Protein AF-A0A0Q9S4T1-F1 (afdb_monomer_lite)

Sequence (144 aa):
MSPDDGRRGRPRVEELVQRARIELRDWTDANEHDPGVALLELLAYVGDLLSSYSEQIGSEAYLGSERRRYGVHRATVVDNADPLGRSRLFVRVPDVSGDESVWAAACLPATGTNVVPAIGADVWVAFEAGDATRPVWLGEGVSA

pLDDT: mean 77.85, std 13.62, range [38.91, 96.56]

Radius of gyration: 32.31 Å; chains: 1; bounding box: 62×63×83 Å

Foldseek 3Di:
DDDDPPPDDDDDPVRVVVVCVVVCVVQDDPDPPRVVVVVVVVVVVVVVVVVVVVVVVVVVVVVLQPPQAADKFKWFFQDQPDPVPQRWTFIGGCVNRNRDTAIAGEPDDPDDPPDRDDHGFIWIWGADRSGPNHIHTDGTDPPD

Secondary structure (DSSP, 8-state):
------------HHHHHHHHHHHGGGG--SSTT-HHHHHHHHHHHHHHHHHHHHHHHHHHHHHHHH----SEEEEEEEE---TT-S--EEEE-HHHHTT-EEEEEE---SSS---PPPTT-EEEEEEGGG-TTSEEEEEE----

Structure (mmCIF, N/CA/C/O backbone):
data_AF-A0A0Q9S4T1-F1
#
_entry.id   AF-A0A0Q9S4T1-F1
#
loop_
_atom_site.group_PDB
_atom_site.id
_atom_site.type_symbol
_atom_site.label_atom_id
_atom_site.label_alt_id
_atom_site.label_comp_id
_atom_site.label_asym_id
_atom_site.label_entity_id
_atom_site.label_seq_id
_atom_site.pdbx_PDB_ins_code
_atom_site.Cartn_x
_atom_site.Cartn_y
_atom_site.Cartn_z
_atom_site.occupancy
_atom_site.B_iso_or_equiv
_atom_site.auth_seq_id
_atom_site.auth_comp_id
_atom_site.auth_asym_id
_atom_site.auth_atom_id
_atom_site.pdbx_PDB_model_num
ATOM 1 N N . MET A 1 1 ? 10.703 -52.716 -56.033 1.00 45.75 1 MET A N 1
ATOM 2 C CA . MET A 1 1 ? 9.895 -51.707 -55.321 1.00 45.75 1 MET A CA 1
ATOM 3 C C . MET A 1 1 ? 10.573 -51.475 -53.978 1.00 45.75 1 MET A C 1
ATOM 5 O O . MET A 1 1 ? 10.373 -52.271 -53.074 1.00 45.75 1 MET A O 1
ATOM 9 N N . SER A 1 2 ? 11.474 -50.491 -53.905 1.00 48.81 2 SER A N 1
ATOM 10 C CA . SER A 1 2 ? 12.120 -50.063 -52.651 1.00 48.81 2 SER A CA 1
ATOM 11 C C . SER A 1 2 ? 11.497 -48.735 -52.221 1.00 48.81 2 SER A C 1
ATOM 13 O O . SER A 1 2 ? 11.234 -47.916 -53.104 1.00 48.81 2 SER A O 1
ATOM 15 N N . PRO A 1 3 ? 11.224 -48.519 -50.924 1.00 50.50 3 PRO A N 1
ATOM 16 C CA . PRO A 1 3 ? 10.548 -47.317 -50.468 1.00 50.50 3 PRO A CA 1
ATOM 17 C C . PRO A 1 3 ? 11.517 -46.128 -50.430 1.00 50.50 3 PRO A C 1
ATOM 19 O O . PRO A 1 3 ? 12.624 -46.227 -49.908 1.00 50.50 3 PRO A O 1
ATOM 22 N N . ASP A 1 4 ? 11.066 -45.024 -51.020 1.00 52.22 4 ASP A N 1
ATOM 23 C CA . ASP A 1 4 ? 11.659 -43.687 -50.986 1.00 52.22 4 ASP A CA 1
ATOM 24 C C . ASP A 1 4 ? 11.617 -43.147 -49.542 1.00 52.22 4 ASP A C 1
ATOM 26 O O . ASP A 1 4 ? 10.543 -42.888 -48.995 1.00 52.22 4 ASP A O 1
ATOM 30 N N . ASP A 1 5 ? 12.780 -43.031 -48.892 1.00 54.38 5 ASP A N 1
ATOM 31 C CA . ASP A 1 5 ? 12.923 -42.402 -47.573 1.00 54.38 5 ASP A CA 1
ATOM 32 C C . ASP A 1 5 ? 12.945 -40.876 -47.746 1.00 54.38 5 ASP A C 1
ATOM 34 O O . ASP A 1 5 ? 13.976 -40.249 -48.001 1.00 54.38 5 ASP A O 1
ATOM 38 N N . GLY A 1 6 ? 11.764 -40.271 -47.625 1.00 50.22 6 GLY A N 1
ATOM 39 C CA . GLY A 1 6 ? 11.503 -38.838 -47.770 1.00 50.22 6 GLY A CA 1
ATOM 40 C C . GLY A 1 6 ? 12.120 -37.920 -46.703 1.00 50.22 6 GLY A C 1
ATOM 41 O O . GLY A 1 6 ? 11.688 -36.775 -46.575 1.00 50.22 6 GLY A O 1
ATOM 42 N N . ARG A 1 7 ? 13.137 -38.343 -45.941 1.00 53.22 7 ARG A N 1
ATOM 43 C CA . ARG A 1 7 ? 13.883 -37.469 -45.011 1.00 53.22 7 ARG A CA 1
ATOM 44 C C . ARG A 1 7 ? 14.990 -36.689 -45.728 1.00 53.22 7 ARG A C 1
ATOM 46 O O . ARG A 1 7 ? 16.165 -36.747 -45.372 1.00 53.22 7 ARG A O 1
ATOM 53 N N . ARG A 1 8 ? 14.616 -35.927 -46.755 1.00 56.50 8 ARG A N 1
ATOM 54 C CA . ARG A 1 8 ? 15.531 -35.041 -47.482 1.00 56.50 8 ARG A CA 1
ATOM 55 C C . ARG A 1 8 ? 15.810 -33.767 -46.665 1.00 56.50 8 ARG A C 1
ATOM 57 O O . ARG A 1 8 ? 14.982 -32.868 -46.595 1.00 56.50 8 ARG A O 1
ATOM 64 N N . GLY A 1 9 ? 17.011 -33.696 -46.088 1.00 62.59 9 GLY A N 1
ATOM 65 C CA . GLY A 1 9 ? 17.876 -32.521 -46.255 1.00 62.59 9 GLY A CA 1
ATOM 66 C C . GLY A 1 9 ? 17.774 -31.361 -45.261 1.00 62.59 9 GLY A C 1
ATOM 67 O O . GLY A 1 9 ? 17.785 -30.216 -45.702 1.00 62.59 9 GLY A O 1
ATOM 68 N N . ARG A 1 10 ? 17.758 -31.597 -43.940 1.00 61.69 10 ARG A N 1
ATOM 69 C CA . ARG A 1 10 ? 18.267 -30.561 -43.018 1.00 61.69 10 ARG A CA 1
ATOM 70 C C . ARG A 1 10 ? 19.781 -30.749 -42.879 1.00 61.69 10 ARG A C 1
ATOM 72 O O . ARG A 1 10 ? 20.181 -31.809 -42.394 1.00 61.69 10 ARG A O 1
ATOM 79 N N . PRO A 1 11 ? 20.612 -29.793 -43.330 1.00 73.56 11 PRO A N 1
ATOM 80 C CA . PRO A 1 11 ? 22.060 -29.911 -43.199 1.00 73.56 11 PRO A CA 1
ATOM 81 C C . PRO A 1 11 ? 22.434 -30.006 -41.717 1.00 73.56 11 PRO A C 1
ATOM 83 O O . PRO A 1 11 ? 21.807 -29.368 -40.864 1.00 73.56 11 PRO A O 1
ATOM 86 N N . ARG A 1 12 ? 23.427 -30.842 -41.397 1.00 80.44 12 ARG A N 1
ATOM 87 C CA . ARG A 1 12 ? 23.932 -30.946 -40.018 1.00 80.44 12 ARG A CA 1
ATOM 88 C C . ARG A 1 12 ? 24.596 -29.630 -39.619 1.00 80.44 12 ARG A C 1
ATOM 90 O O . ARG A 1 12 ? 25.111 -28.915 -40.476 1.00 80.44 12 ARG A O 1
ATOM 97 N N . VAL A 1 13 ? 24.610 -29.324 -38.322 1.00 77.31 13 VAL A N 1
ATOM 98 C CA . VAL A 1 13 ? 25.229 -28.093 -37.800 1.00 77.31 13 VAL A CA 1
ATOM 99 C C . VAL A 1 13 ? 26.685 -27.993 -38.251 1.00 77.31 13 VAL A C 1
ATOM 101 O O . VAL A 1 13 ? 27.103 -26.937 -38.709 1.00 77.31 13 VAL A O 1
ATOM 104 N N . GLU A 1 14 ? 27.429 -29.099 -38.244 1.00 81.56 14 GLU A N 1
ATOM 105 C CA . GLU A 1 14 ? 28.804 -29.145 -38.748 1.00 81.56 14 GLU A CA 1
ATOM 106 C C . GLU A 1 14 ? 28.901 -28.745 -40.223 1.00 81.56 14 GLU A C 1
ATOM 108 O O . GLU A 1 14 ? 29.827 -28.043 -40.608 1.00 81.56 14 GLU A O 1
ATOM 113 N N . GLU A 1 15 ? 27.942 -29.151 -41.048 1.00 81.44 15 GLU A N 1
ATOM 114 C CA . GLU A 1 15 ? 27.925 -28.863 -42.482 1.00 81.44 15 GLU A CA 1
ATOM 115 C C . GLU A 1 15 ? 27.582 -27.394 -42.756 1.00 81.44 15 GLU A C 1
ATOM 117 O O . GLU A 1 15 ? 28.205 -26.754 -43.603 1.00 81.44 15 GLU A O 1
ATOM 122 N N . LEU A 1 16 ? 26.652 -26.832 -41.977 1.00 75.62 16 LEU A N 1
ATOM 123 C CA . LEU A 1 16 ? 26.345 -25.401 -41.985 1.00 75.62 16 LEU A CA 1
ATOM 124 C C . LEU A 1 16 ? 27.539 -24.566 -41.512 1.00 75.62 16 LEU A C 1
ATOM 126 O O . LEU A 1 16 ? 27.861 -23.564 -42.140 1.00 75.62 16 LEU A O 1
ATOM 130 N N . VAL A 1 17 ? 28.232 -24.996 -40.455 1.00 78.12 17 VAL A N 1
ATOM 131 C CA . VAL A 1 17 ? 29.431 -24.322 -39.933 1.00 78.12 17 VAL A CA 1
ATOM 132 C C . VAL A 1 17 ? 30.581 -24.384 -40.939 1.00 78.12 17 VAL A C 1
ATOM 134 O O . VAL A 1 17 ? 31.279 -23.390 -41.127 1.00 78.12 17 VAL A O 1
ATOM 137 N N . GLN A 1 18 ? 30.785 -25.520 -41.611 1.00 77.75 18 GLN A N 1
ATOM 138 C CA . GLN A 1 18 ? 31.804 -25.636 -42.658 1.00 77.75 18 GLN A CA 1
ATOM 139 C C . GLN A 1 18 ? 31.475 -24.760 -43.867 1.00 77.75 18 GLN A C 1
ATOM 141 O O . GLN A 1 18 ? 32.357 -24.063 -44.363 1.00 77.75 18 GLN A O 1
ATOM 146 N N . ARG A 1 19 ? 30.209 -24.731 -44.298 1.00 74.94 19 ARG A N 1
ATOM 147 C CA . ARG A 1 19 ? 29.769 -23.859 -45.392 1.00 74.94 19 ARG A CA 1
ATOM 148 C C . ARG A 1 19 ? 29.944 -22.384 -45.036 1.00 74.94 19 ARG A C 1
ATOM 150 O O . ARG A 1 19 ? 30.550 -21.648 -45.803 1.00 74.94 19 ARG A O 1
ATOM 157 N N . ALA A 1 20 ? 29.525 -21.990 -43.837 1.00 71.50 20 ALA A N 1
ATOM 158 C CA . ALA A 1 20 ? 29.702 -20.642 -43.315 1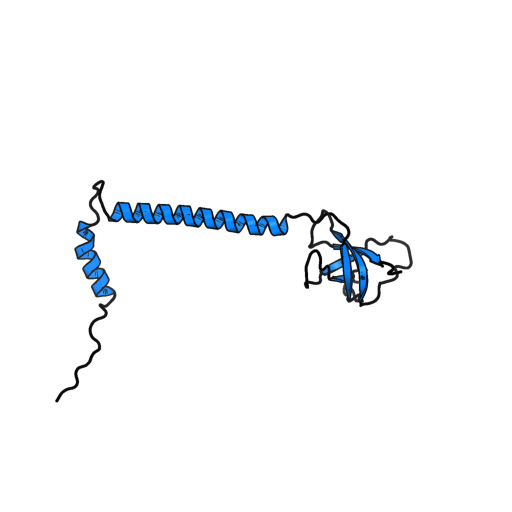.00 71.50 20 ALA A CA 1
ATOM 159 C C . ALA A 1 20 ? 31.183 -20.234 -43.253 1.00 71.50 20 ALA A C 1
ATOM 161 O O . ALA A 1 20 ? 31.524 -19.130 -43.646 1.00 71.50 20 ALA A O 1
ATOM 162 N N . ARG A 1 21 ? 32.096 -21.121 -42.834 1.00 68.62 21 ARG A N 1
ATOM 163 C CA . ARG A 1 21 ? 33.544 -20.828 -42.814 1.00 68.62 21 ARG A CA 1
ATOM 164 C C . ARG A 1 21 ? 34.146 -20.580 -44.195 1.00 68.62 21 ARG A C 1
ATOM 166 O O . ARG A 1 21 ? 35.142 -19.869 -44.291 1.00 68.62 21 ARG A O 1
ATOM 173 N N . ILE A 1 22 ? 33.585 -21.201 -45.228 1.00 70.12 22 ILE A N 1
ATOM 174 C CA . ILE A 1 22 ? 34.054 -21.049 -46.606 1.00 70.12 22 ILE A CA 1
ATOM 175 C C . ILE A 1 22 ? 33.428 -19.800 -47.238 1.00 70.12 22 ILE A C 1
ATOM 177 O O . ILE A 1 22 ? 34.151 -19.006 -47.825 1.00 70.12 22 ILE A O 1
ATOM 181 N N . GLU A 1 23 ? 32.118 -19.605 -47.078 1.00 68.94 23 GLU A N 1
ATOM 182 C CA . GLU A 1 23 ? 31.358 -18.529 -47.733 1.00 68.94 23 GLU A CA 1
ATOM 183 C C . GLU A 1 23 ? 31.452 -17.179 -47.001 1.00 68.94 23 GLU A C 1
ATOM 185 O O . GLU A 1 23 ? 31.518 -16.139 -47.649 1.00 68.94 23 GLU A O 1
ATOM 190 N N . LEU A 1 24 ? 31.509 -17.159 -45.663 1.00 63.34 24 LEU A N 1
ATOM 191 C CA . LEU A 1 24 ? 31.584 -15.906 -44.893 1.00 63.34 24 LEU A CA 1
ATOM 192 C C . LEU A 1 24 ? 32.974 -15.266 -44.913 1.00 63.34 24 LEU A C 1
ATOM 194 O O . LEU A 1 24 ? 33.131 -14.136 -44.462 1.00 63.34 24 LEU A O 1
ATOM 198 N N . ARG A 1 25 ? 33.989 -15.966 -45.430 1.00 62.72 25 ARG A N 1
ATOM 199 C CA . ARG A 1 25 ? 35.348 -15.427 -45.543 1.00 62.72 25 ARG A CA 1
ATOM 200 C C . ARG A 1 25 ? 35.414 -14.222 -46.489 1.00 62.72 25 ARG A C 1
ATOM 202 O O . ARG A 1 25 ? 36.245 -13.348 -46.274 1.00 62.72 25 ARG A O 1
ATOM 209 N N . ASP A 1 26 ? 34.508 -14.163 -47.463 1.00 61.06 26 ASP A N 1
ATOM 210 C CA . ASP A 1 26 ? 34.378 -13.055 -48.418 1.00 61.06 26 ASP A CA 1
ATOM 211 C C . ASP A 1 26 ? 33.443 -11.934 -47.905 1.00 61.06 26 ASP A C 1
ATOM 213 O O . ASP A 1 26 ? 33.299 -10.899 -48.547 1.00 61.06 26 ASP A O 1
ATOM 217 N N . TRP A 1 27 ? 32.800 -12.138 -46.748 1.00 61.69 27 TRP A N 1
ATOM 218 C CA . TRP A 1 27 ? 31.863 -11.220 -46.072 1.00 61.69 27 TRP A CA 1
ATOM 219 C C . TRP A 1 27 ? 32.514 -10.409 -44.943 1.00 61.69 27 TRP A C 1
ATOM 221 O O . TRP A 1 27 ? 31.808 -9.776 -44.168 1.00 61.69 27 TRP A O 1
ATOM 231 N N . THR A 1 28 ? 33.829 -10.551 -44.761 1.00 61.16 28 THR A N 1
ATOM 232 C CA . THR A 1 28 ? 34.610 -9.903 -43.696 1.00 61.16 28 THR A CA 1
ATOM 233 C C . THR A 1 28 ? 35.816 -9.200 -44.319 1.00 61.16 28 THR A C 1
ATOM 235 O O . THR A 1 28 ? 36.967 -9.476 -43.972 1.00 61.16 28 THR A O 1
ATOM 238 N N . ASP A 1 29 ? 35.566 -8.350 -45.309 1.00 65.00 29 ASP A N 1
ATOM 239 C CA . ASP A 1 29 ? 36.571 -7.405 -45.788 1.00 65.00 29 ASP A CA 1
ATOM 240 C C . ASP A 1 29 ? 36.494 -6.138 -44.917 1.00 65.00 29 ASP A C 1
ATOM 242 O O . ASP A 1 29 ? 35.443 -5.761 -44.416 1.00 65.00 29 ASP A O 1
ATOM 246 N N . ALA A 1 30 ? 37.601 -5.435 -44.706 1.00 64.25 30 ALA A N 1
ATOM 247 C CA . ALA A 1 30 ? 37.614 -4.209 -43.897 1.00 64.25 30 ALA A CA 1
ATOM 248 C C . ALA A 1 30 ? 37.077 -2.981 -44.666 1.00 64.25 30 ALA A C 1
ATOM 250 O O . ALA A 1 30 ? 37.419 -1.841 -44.347 1.00 64.25 30 ALA A O 1
ATOM 251 N N . ASN A 1 31 ? 36.296 -3.208 -45.723 1.00 70.75 31 ASN A N 1
ATOM 252 C CA . ASN A 1 31 ? 35.785 -2.172 -46.609 1.00 70.75 31 ASN A CA 1
ATOM 253 C C . ASN A 1 31 ? 34.535 -1.495 -46.011 1.00 70.75 31 ASN A C 1
ATOM 255 O O . ASN A 1 31 ? 33.768 -2.108 -45.279 1.00 70.75 31 ASN A O 1
ATOM 259 N N . GLU A 1 32 ? 34.284 -0.237 -46.373 1.00 63.91 32 GLU A N 1
ATOM 260 C CA . GLU A 1 32 ? 33.195 0.595 -45.825 1.00 63.91 32 GLU A CA 1
ATOM 261 C C . GLU A 1 32 ? 31.784 0.042 -46.114 1.00 63.91 32 GLU A C 1
ATOM 263 O O . GLU A 1 32 ? 30.828 0.380 -45.429 1.00 63.91 32 GLU A O 1
ATOM 268 N N . HIS A 1 33 ? 31.649 -0.837 -47.111 1.00 69.00 33 HIS A N 1
ATOM 269 C CA . HIS A 1 33 ? 30.381 -1.474 -47.493 1.00 69.00 33 HIS A CA 1
ATOM 270 C C . HIS A 1 33 ? 30.312 -2.947 -47.061 1.00 69.00 33 HIS A C 1
ATOM 272 O O . HIS A 1 33 ? 29.591 -3.740 -47.672 1.00 69.00 33 HIS A O 1
ATOM 278 N N . ASP A 1 34 ? 31.099 -3.335 -46.057 1.00 78.62 34 ASP A N 1
ATOM 279 C CA . ASP A 1 34 ? 31.132 -4.707 -45.575 1.00 78.62 34 ASP A CA 1
ATOM 280 C C . ASP A 1 34 ? 29.796 -5.090 -44.902 1.00 78.62 34 ASP A C 1
ATOM 282 O O . ASP A 1 34 ? 29.342 -4.432 -43.956 1.00 78.62 34 ASP A O 1
ATOM 286 N N . PRO A 1 35 ? 29.129 -6.154 -45.378 1.00 78.38 35 PRO A N 1
ATOM 287 C CA . PRO A 1 35 ? 27.839 -6.568 -44.839 1.00 78.38 35 PRO A CA 1
ATOM 288 C C . PRO A 1 35 ? 27.939 -7.113 -43.404 1.00 78.38 35 PRO A C 1
ATOM 290 O O . PRO A 1 35 ? 26.950 -7.071 -42.669 1.00 78.38 35 PRO A O 1
ATOM 293 N N . GLY A 1 36 ? 29.111 -7.593 -42.976 1.00 79.62 36 GLY A N 1
ATOM 294 C CA . GLY A 1 36 ? 29.399 -7.963 -41.593 1.00 79.62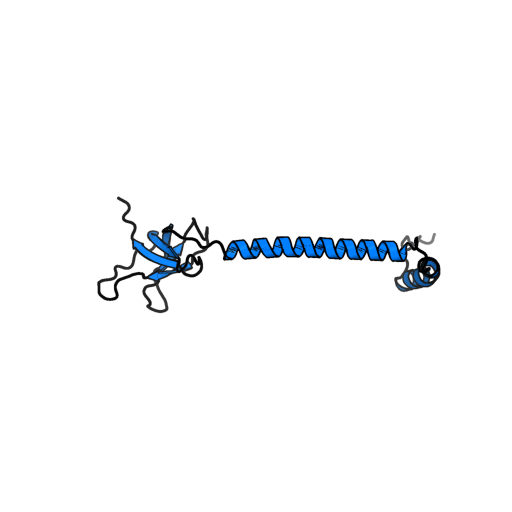 36 GLY A CA 1
ATOM 295 C C . GLY A 1 36 ? 29.471 -6.749 -40.665 1.00 79.62 36 GLY A C 1
ATOM 296 O O . GLY A 1 36 ? 28.902 -6.791 -39.572 1.00 79.62 36 GLY A O 1
ATOM 297 N N . VAL A 1 37 ? 30.082 -5.646 -41.107 1.00 81.50 37 VAL A N 1
ATOM 298 C CA . VAL A 1 37 ? 30.087 -4.369 -40.369 1.00 81.50 37 VAL A CA 1
ATOM 299 C C . VAL A 1 37 ? 28.668 -3.816 -40.239 1.00 81.50 37 VAL A C 1
ATOM 301 O O . VAL A 1 37 ? 28.236 -3.530 -39.124 1.00 81.50 37 VAL A O 1
ATOM 304 N N . ALA A 1 38 ? 27.894 -3.780 -41.327 1.00 85.56 38 ALA A N 1
ATOM 305 C CA . ALA A 1 38 ? 26.499 -3.331 -41.288 1.00 85.56 38 ALA A CA 1
ATOM 306 C C . ALA A 1 38 ? 25.622 -4.187 -40.348 1.00 85.56 38 ALA A C 1
ATOM 308 O O . ALA A 1 38 ? 24.737 -3.671 -39.662 1.00 85.56 38 ALA A O 1
ATOM 309 N N . LEU A 1 39 ? 25.874 -5.500 -40.277 1.00 86.88 39 LEU A N 1
ATOM 310 C CA . LEU A 1 39 ? 25.186 -6.395 -39.343 1.00 86.88 39 LEU A CA 1
ATOM 311 C C . LEU A 1 39 ? 25.560 -6.093 -37.883 1.00 86.88 39 LEU A C 1
ATOM 313 O O . LEU A 1 39 ? 24.686 -6.124 -37.015 1.00 86.88 39 LEU A O 1
ATOM 317 N N . LEU A 1 40 ? 26.835 -5.804 -37.604 1.00 86.12 40 LEU A N 1
ATOM 318 C CA . LEU A 1 40 ? 27.294 -5.404 -36.271 1.00 86.12 40 LEU A CA 1
ATOM 319 C C . LEU A 1 40 ? 26.709 -4.054 -35.855 1.00 86.12 40 LEU A C 1
ATOM 321 O O . LEU A 1 40 ? 26.282 -3.916 -34.712 1.00 86.12 40 LEU A O 1
ATOM 325 N N . GLU A 1 41 ? 26.627 -3.092 -36.773 1.00 85.88 41 GLU A N 1
ATOM 326 C CA . GLU A 1 41 ? 25.982 -1.798 -36.533 1.00 85.88 41 GLU A CA 1
ATOM 327 C C . GLU A 1 41 ? 24.487 -1.957 -36.247 1.00 85.88 41 GLU A C 1
ATOM 329 O O . GLU A 1 41 ? 23.974 -1.378 -35.290 1.00 85.88 41 GLU A O 1
ATOM 334 N N . LEU A 1 42 ? 23.790 -2.799 -37.016 1.00 93.81 42 LEU A N 1
ATOM 335 C CA . LEU A 1 42 ? 22.387 -3.114 -36.760 1.00 93.81 42 LEU A CA 1
ATOM 336 C C . LEU A 1 42 ? 22.207 -3.783 -35.392 1.00 93.81 42 LEU A C 1
ATOM 338 O O . LEU A 1 42 ? 21.287 -3.435 -34.654 1.00 93.81 42 LEU A O 1
ATOM 342 N N . LEU A 1 43 ? 23.078 -4.732 -35.041 1.00 94.38 43 LEU A N 1
ATOM 343 C CA . LEU A 1 43 ? 23.035 -5.398 -33.742 1.00 94.38 43 LEU A CA 1
ATOM 344 C C . LEU A 1 43 ? 23.298 -4.410 -32.599 1.00 94.38 43 LEU A C 1
ATOM 346 O O . LEU A 1 43 ? 22.597 -4.466 -31.591 1.00 94.38 43 LEU A O 1
ATOM 350 N N . ALA A 1 44 ? 24.265 -3.504 -32.759 1.00 94.31 44 ALA A N 1
ATOM 351 C CA . ALA A 1 44 ? 24.558 -2.454 -31.789 1.00 94.31 44 ALA A CA 1
ATOM 352 C C . ALA A 1 44 ? 23.355 -1.518 -31.610 1.00 94.31 44 ALA A C 1
ATOM 354 O O . ALA A 1 44 ? 22.921 -1.296 -30.483 1.00 94.31 44 ALA A O 1
ATOM 355 N N . TYR A 1 45 ? 22.737 -1.085 -32.712 1.00 95.69 45 TYR A N 1
ATOM 356 C CA . TYR A 1 45 ? 21.521 -0.275 -32.680 1.00 95.69 45 TYR A CA 1
ATOM 357 C C . TYR A 1 45 ? 20.366 -0.984 -31.963 1.00 95.69 45 TYR A C 1
ATOM 359 O O . TYR A 1 45 ? 19.678 -0.386 -31.138 1.00 95.69 45 TYR A O 1
ATOM 367 N N . VAL A 1 46 ? 20.154 -2.274 -32.244 1.00 96.56 46 VAL A N 1
ATOM 368 C CA . VAL A 1 46 ? 19.142 -3.076 -31.542 1.00 96.56 46 VAL A CA 1
ATOM 369 C C . VAL A 1 46 ? 19.493 -3.207 -30.058 1.00 96.56 46 VAL A C 1
ATOM 371 O O . VAL A 1 46 ? 18.595 -3.132 -29.225 1.00 96.56 46 VAL A O 1
ATOM 374 N N . GLY A 1 47 ? 20.772 -3.355 -29.711 1.00 94.56 47 GLY A N 1
ATOM 375 C CA . GLY A 1 47 ? 21.249 -3.355 -28.329 1.00 94.56 47 GLY A CA 1
ATOM 376 C C . GLY A 1 47 ? 20.901 -2.062 -27.590 1.00 94.56 47 GLY A C 1
ATOM 377 O O . GLY A 1 47 ? 20.290 -2.121 -26.524 1.00 94.56 47 GLY A O 1
ATOM 378 N N . ASP A 1 48 ? 21.199 -0.910 -28.188 1.00 95.38 48 ASP A N 1
ATOM 379 C CA . ASP A 1 48 ? 20.883 0.408 -27.623 1.00 95.38 48 ASP A CA 1
ATOM 380 C C . ASP A 1 48 ? 19.369 0.618 -27.495 1.00 95.38 48 ASP A C 1
ATOM 382 O O . ASP A 1 48 ? 18.879 1.089 -26.466 1.00 95.38 48 ASP A O 1
ATOM 386 N N . LEU A 1 49 ? 18.606 0.200 -28.510 1.00 94.88 49 LEU A N 1
ATOM 387 C CA . LEU A 1 49 ? 17.148 0.280 -28.509 1.00 94.88 49 LEU A CA 1
ATOM 388 C C . LEU A 1 49 ? 16.544 -0.579 -27.390 1.00 94.88 49 LEU A C 1
ATOM 390 O O . LEU A 1 49 ? 15.672 -0.119 -26.654 1.00 94.88 49 LEU A O 1
ATOM 394 N N . LEU A 1 50 ? 17.018 -1.816 -27.228 1.00 93.19 50 LEU A N 1
ATOM 395 C CA . LEU A 1 50 ? 16.570 -2.713 -26.162 1.00 93.19 50 LEU A CA 1
ATOM 396 C C . LEU A 1 50 ? 16.992 -2.214 -24.778 1.00 93.19 50 LEU A C 1
ATOM 398 O O . LEU A 1 50 ? 16.213 -2.339 -23.830 1.00 93.19 50 LEU A O 1
ATOM 402 N N . SER A 1 51 ? 18.184 -1.626 -24.654 1.00 91.88 51 SER A N 1
ATOM 403 C CA . SER A 1 51 ? 18.625 -0.989 -23.410 1.00 91.88 51 SER A CA 1
ATOM 404 C C . SER A 1 51 ? 17.702 0.174 -23.048 1.00 91.88 51 SER A C 1
ATOM 406 O O . SER A 1 51 ? 17.223 0.250 -21.918 1.00 91.88 51 SER A O 1
ATOM 408 N N . SER A 1 52 ? 17.341 1.005 -24.029 1.00 89.56 52 SER A N 1
ATOM 409 C CA . SER A 1 52 ? 16.399 2.112 -23.843 1.00 89.56 52 SER A CA 1
ATOM 410 C C . SER A 1 52 ? 15.008 1.628 -23.418 1.00 89.56 52 SER A C 1
ATOM 412 O O . SER A 1 52 ? 14.442 2.144 -22.452 1.00 89.56 52 SER A O 1
ATOM 414 N N . TYR A 1 53 ? 14.477 0.583 -24.062 1.00 87.44 53 TYR A N 1
ATOM 415 C CA . TYR A 1 53 ? 13.211 -0.023 -23.638 1.00 87.44 53 TYR A CA 1
ATOM 416 C C . TYR A 1 53 ? 13.289 -0.604 -22.220 1.00 87.44 53 TYR A C 1
ATOM 418 O O . TYR A 1 53 ? 12.327 -0.499 -21.457 1.00 87.44 53 TYR A O 1
ATOM 426 N N . SER A 1 54 ? 14.429 -1.187 -21.844 1.00 87.88 54 SER A N 1
ATOM 427 C CA . SER A 1 54 ? 14.640 -1.747 -20.505 1.00 87.88 54 SER A CA 1
ATOM 428 C C . SER A 1 54 ? 14.663 -0.659 -19.430 1.00 87.88 54 SER A C 1
ATOM 430 O O . SER A 1 54 ? 14.046 -0.828 -18.378 1.00 87.88 54 SER A O 1
ATOM 432 N N . GLU A 1 55 ? 15.312 0.476 -19.700 1.00 83.12 55 GLU A N 1
ATOM 433 C CA . GLU A 1 55 ? 15.314 1.644 -18.809 1.00 83.12 55 GLU A CA 1
ATOM 434 C C . GLU A 1 55 ? 13.908 2.228 -18.637 1.00 83.12 55 GLU A C 1
ATOM 436 O O . GLU A 1 55 ? 13.498 2.539 -17.514 1.00 83.12 55 GLU A O 1
ATOM 441 N N . GLN A 1 56 ? 13.128 2.299 -19.722 1.00 80.50 56 GLN A N 1
ATOM 442 C CA . GLN A 1 56 ? 11.746 2.771 -19.664 1.00 80.50 56 GLN A CA 1
ATOM 443 C C . GLN A 1 56 ? 10.874 1.863 -18.780 1.00 80.50 56 GLN A C 1
ATOM 445 O O . GLN A 1 56 ? 10.199 2.364 -17.879 1.00 80.50 56 GLN A O 1
ATOM 450 N N . ILE A 1 57 ? 10.940 0.539 -18.964 1.00 78.38 57 ILE A N 1
ATOM 451 C CA . ILE A 1 57 ? 10.184 -0.430 -18.147 1.00 78.38 57 ILE A CA 1
ATOM 452 C C . ILE A 1 57 ? 10.643 -0.397 -16.682 1.00 78.38 57 ILE A C 1
ATOM 454 O O . ILE A 1 57 ? 9.815 -0.425 -15.768 1.00 78.38 57 ILE A O 1
ATOM 458 N N . GLY A 1 58 ? 11.954 -0.299 -16.444 1.00 70.44 58 GLY A N 1
ATOM 459 C CA . GLY A 1 58 ? 12.510 -0.186 -15.097 1.00 70.44 58 GLY A CA 1
ATOM 460 C C . GLY A 1 58 ? 11.974 1.041 -14.357 1.00 70.44 58 GLY A C 1
ATOM 461 O O . GLY A 1 58 ? 11.587 0.939 -13.193 1.00 70.44 58 GLY A O 1
ATOM 462 N N . SER A 1 59 ? 11.873 2.184 -15.040 1.00 66.56 59 SER A N 1
ATOM 463 C CA . SER A 1 59 ? 11.382 3.430 -14.442 1.00 66.56 59 SER A CA 1
ATOM 464 C C . SER A 1 59 ? 9.905 3.375 -14.022 1.00 66.56 59 SER A C 1
ATOM 466 O O . SER A 1 59 ? 9.545 3.892 -12.963 1.00 66.56 59 SER A O 1
ATOM 468 N N . GLU A 1 60 ? 9.044 2.695 -14.786 1.00 62.56 60 GLU A N 1
ATOM 469 C CA . GLU A 1 60 ? 7.619 2.561 -14.454 1.00 62.56 60 GLU A CA 1
ATOM 470 C C . GLU A 1 60 ? 7.393 1.718 -13.192 1.00 62.56 60 GLU A C 1
ATOM 472 O O . GLU A 1 60 ? 6.539 2.058 -12.364 1.00 62.56 60 GLU A O 1
ATOM 477 N N . ALA A 1 61 ? 8.195 0.665 -13.002 1.00 61.09 61 ALA A N 1
ATOM 478 C CA . ALA A 1 61 ? 8.153 -0.162 -11.797 1.00 61.09 61 ALA A CA 1
ATOM 479 C C . ALA A 1 61 ? 8.551 0.634 -10.539 1.00 61.09 61 ALA A C 1
ATOM 481 O O . ALA A 1 61 ? 7.907 0.497 -9.496 1.00 61.09 61 ALA A O 1
ATOM 482 N N . TYR A 1 62 ? 9.542 1.528 -10.646 1.00 58.41 62 TYR A N 1
ATOM 483 C CA . TYR A 1 62 ? 9.949 2.412 -9.546 1.00 58.41 62 TYR A CA 1
ATOM 484 C C . TYR A 1 62 ? 8.862 3.436 -9.173 1.00 58.41 62 TYR A C 1
ATOM 486 O O . TYR A 1 62 ? 8.581 3.639 -7.987 1.00 58.41 62 TYR A O 1
ATOM 494 N N . LEU A 1 63 ? 8.165 4.016 -10.157 1.00 60.09 63 LEU A N 1
ATOM 495 C CA . LEU A 1 63 ? 7.071 4.967 -9.906 1.00 60.09 63 LEU A CA 1
ATOM 496 C C . LEU A 1 63 ? 5.879 4.339 -9.158 1.00 60.09 63 LEU A C 1
ATOM 498 O O . LEU A 1 63 ? 5.161 5.042 -8.443 1.00 60.09 63 LEU A O 1
ATOM 502 N N . GLY A 1 64 ? 5.649 3.030 -9.306 1.00 55.62 64 GLY A N 1
ATOM 503 C CA . GLY A 1 64 ? 4.613 2.295 -8.572 1.00 55.62 64 GLY A CA 1
ATOM 504 C C . GLY A 1 64 ? 4.871 2.236 -7.062 1.00 55.62 64 GLY A C 1
ATOM 505 O O . GLY A 1 64 ? 3.937 2.417 -6.280 1.00 55.62 64 GLY A O 1
ATOM 506 N N . SER A 1 65 ? 6.135 2.062 -6.661 1.00 54.22 65 SER A N 1
ATOM 507 C CA . SER A 1 65 ? 6.562 2.071 -5.253 1.00 54.22 65 SER A CA 1
ATOM 508 C C . SER A 1 65 ? 6.768 3.473 -4.671 1.00 54.22 65 SER A C 1
ATOM 510 O O . SER A 1 65 ? 6.680 3.650 -3.460 1.00 54.22 65 SER A O 1
ATOM 512 N N . GLU A 1 66 ? 7.019 4.480 -5.513 1.00 53.69 66 GLU A N 1
ATOM 513 C CA . GLU A 1 66 ? 7.323 5.847 -5.064 1.00 53.69 66 GLU A CA 1
ATOM 514 C C . GLU A 1 66 ? 6.120 6.796 -5.026 1.00 53.69 66 GLU A C 1
ATOM 516 O O . GLU A 1 66 ? 6.241 7.917 -4.518 1.00 53.69 66 GLU A O 1
ATOM 521 N N . ARG A 1 67 ? 4.936 6.383 -5.506 1.00 61.53 67 ARG A N 1
ATOM 522 C CA . ARG A 1 67 ? 3.711 7.168 -5.291 1.00 61.53 67 ARG A CA 1
ATOM 523 C C . ARG A 1 67 ? 3.328 7.130 -3.818 1.00 61.53 67 ARG A C 1
ATOM 525 O O . ARG A 1 67 ? 2.518 6.314 -3.384 1.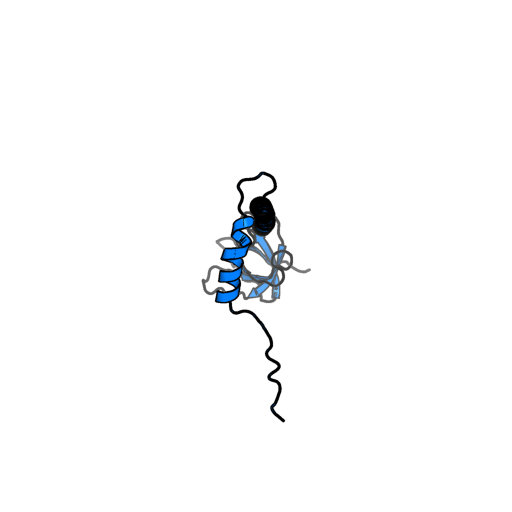00 61.53 67 ARG A O 1
ATOM 532 N N . ARG A 1 68 ? 3.896 8.069 -3.065 1.00 64.62 68 ARG A N 1
ATOM 533 C CA . ARG A 1 68 ? 3.533 8.336 -1.679 1.00 64.62 68 ARG A CA 1
ATOM 534 C C . ARG A 1 68 ? 2.038 8.620 -1.601 1.00 64.62 68 ARG A C 1
ATOM 536 O O . ARG A 1 68 ? 1.545 9.596 -2.171 1.00 64.62 68 ARG A O 1
ATOM 543 N N . ARG A 1 69 ? 1.314 7.747 -0.911 1.00 68.94 69 ARG A N 1
ATOM 544 C CA . ARG A 1 69 ? -0.134 7.834 -0.736 1.00 68.94 69 ARG A CA 1
ATOM 545 C C . ARG A 1 69 ? -0.431 8.637 0.513 1.00 68.94 69 ARG A C 1
ATOM 547 O O . ARG A 1 69 ? -0.576 8.108 1.610 1.00 68.94 69 ARG A O 1
ATOM 554 N N . TYR A 1 70 ? -0.445 9.949 0.338 1.00 69.81 70 TYR A N 1
ATOM 555 C CA . TYR A 1 70 ? -0.860 10.864 1.388 1.00 69.81 70 TYR A CA 1
ATOM 556 C C . TYR A 1 70 ? -2.385 10.904 1.442 1.00 69.81 70 TYR A C 1
ATOM 558 O O . TYR A 1 70 ? -3.031 11.251 0.455 1.00 69.81 70 TYR A O 1
ATOM 566 N N . GLY A 1 71 ? -2.958 10.554 2.589 1.00 83.38 71 GLY A N 1
ATOM 567 C CA . GLY A 1 71 ? -4.401 10.579 2.776 1.00 83.38 71 GLY A CA 1
ATOM 568 C C . GLY A 1 71 ? -4.871 9.658 3.890 1.00 83.38 71 GLY A C 1
ATOM 569 O O . GLY A 1 71 ? -4.093 8.905 4.478 1.00 83.38 71 GLY A O 1
ATOM 570 N N . VAL A 1 72 ? -6.169 9.745 4.161 1.00 87.25 72 VAL A N 1
ATOM 571 C CA . VAL A 1 72 ? -6.895 8.820 5.027 1.00 87.25 72 VAL A CA 1
ATOM 572 C C . VAL A 1 72 ? -7.856 8.046 4.132 1.00 87.25 72 VAL A C 1
ATOM 574 O O . VAL A 1 72 ? -8.644 8.644 3.401 1.00 87.25 72 VAL A O 1
ATOM 577 N N . HIS A 1 73 ? -7.754 6.725 4.164 1.00 89.50 73 HIS A N 1
ATOM 578 C CA . HIS A 1 73 ? -8.486 5.807 3.302 1.00 89.50 73 HIS A CA 1
ATOM 579 C C . HIS A 1 73 ? -9.421 4.937 4.129 1.00 89.50 73 HIS A C 1
ATOM 581 O O . HIS A 1 73 ? -9.122 4.603 5.280 1.00 89.50 73 HIS A O 1
ATOM 587 N N . ARG A 1 74 ? -10.555 4.567 3.535 1.00 90.00 74 ARG A N 1
ATOM 588 C CA . ARG A 1 74 ? -11.490 3.634 4.157 1.00 90.00 74 ARG A CA 1
ATOM 589 C C . ARG A 1 74 ? -10.975 2.215 3.947 1.00 90.00 74 ARG A C 1
ATOM 591 O O . ARG A 1 74 ? -10.542 1.857 2.851 1.00 90.00 74 ARG A O 1
ATOM 598 N N . ALA A 1 75 ? -11.007 1.430 5.008 1.00 91.19 75 ALA A N 1
ATOM 599 C CA . ALA A 1 75 ? -10.558 0.056 4.998 1.00 91.19 75 ALA A CA 1
ATOM 600 C C . ALA A 1 75 ? -11.548 -0.819 5.753 1.00 91.19 75 ALA A C 1
ATOM 602 O O . ALA A 1 75 ? -12.217 -0.352 6.670 1.00 91.19 75 ALA A O 1
ATOM 603 N N . THR A 1 76 ? -11.605 -2.094 5.398 1.00 92.94 76 THR A N 1
ATOM 604 C CA . THR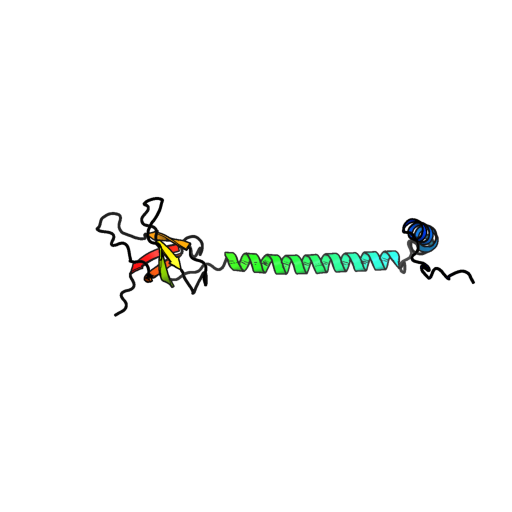 A 1 76 ? -12.470 -3.066 6.071 1.00 92.94 76 THR A CA 1
ATOM 605 C C . THR A 1 76 ? -11.609 -4.056 6.841 1.00 92.94 76 THR A C 1
ATOM 607 O O . THR A 1 76 ? -10.604 -4.552 6.322 1.00 92.94 76 THR A O 1
ATOM 610 N N . VAL A 1 77 ? -11.988 -4.345 8.085 1.00 93.06 77 VAL A N 1
ATOM 611 C CA . VAL A 1 77 ? -11.274 -5.303 8.936 1.00 93.06 77 VAL A CA 1
ATOM 612 C C . VAL A 1 77 ? -11.521 -6.721 8.432 1.00 93.06 77 VAL A C 1
ATOM 614 O O . VAL A 1 77 ? -12.657 -7.180 8.364 1.00 93.06 77 VAL A O 1
ATOM 617 N N . VAL A 1 78 ? -10.449 -7.424 8.092 1.00 93.50 78 VAL A N 1
ATOM 618 C CA . VAL A 1 78 ? -10.466 -8.830 7.672 1.00 93.50 78 VAL A CA 1
ATOM 619 C C . VAL A 1 78 ? -10.183 -9.745 8.861 1.00 93.50 78 VAL A C 1
ATOM 621 O O . VAL A 1 78 ? -10.815 -10.788 8.993 1.00 93.50 78 VAL A O 1
ATOM 624 N N . ASP A 1 79 ? -9.263 -9.343 9.738 1.00 92.06 79 ASP A N 1
ATOM 625 C CA . ASP A 1 79 ? -8.920 -10.067 10.963 1.00 92.06 79 ASP A CA 1
ATOM 626 C C . ASP A 1 79 ? -8.446 -9.079 12.041 1.00 92.06 79 ASP A C 1
ATOM 628 O O . ASP A 1 79 ? -7.845 -8.043 11.744 1.00 92.06 79 ASP A O 1
ATOM 632 N N . ASN A 1 80 ? -8.721 -9.388 13.303 1.00 88.12 80 ASN A N 1
ATOM 633 C CA . ASN A 1 80 ? -8.305 -8.607 14.465 1.00 88.12 80 ASN A CA 1
ATOM 634 C C . ASN A 1 80 ? -7.466 -9.420 15.473 1.00 88.12 80 ASN A C 1
ATOM 636 O O . ASN A 1 80 ? -7.063 -8.886 16.510 1.00 88.12 80 ASN A O 1
ATOM 640 N N . ALA A 1 81 ? -7.155 -10.684 15.168 1.00 86.94 81 ALA A N 1
ATOM 641 C CA . ALA A 1 81 ? -6.304 -11.539 15.985 1.00 86.94 81 ALA A CA 1
ATOM 642 C C . ALA A 1 81 ? -4.812 -11.284 15.700 1.00 86.94 81 ALA A C 1
ATOM 644 O O . ALA A 1 81 ? -4.174 -12.011 14.942 1.00 86.94 81 ALA A O 1
ATOM 645 N N . ASP A 1 82 ? -4.229 -10.253 16.319 1.00 82.75 82 ASP A N 1
ATOM 646 C CA . ASP A 1 82 ? -2.796 -9.958 16.179 1.00 82.75 82 ASP A CA 1
ATOM 647 C C . ASP A 1 82 ? -1.915 -11.001 16.907 1.00 82.75 82 ASP A C 1
ATOM 649 O O . ASP A 1 82 ? -1.872 -10.999 18.143 1.00 82.75 82 ASP A O 1
ATOM 653 N N . PRO A 1 83 ? -1.110 -11.819 16.194 1.00 81.94 83 PRO A N 1
ATOM 654 C CA . PRO A 1 83 ? -0.241 -12.819 16.822 1.00 81.94 83 PRO A CA 1
ATOM 655 C C . PRO A 1 83 ? 0.864 -12.213 17.698 1.00 81.94 83 PRO A C 1
ATOM 657 O O . PRO A 1 83 ? 1.434 -12.901 18.541 1.00 81.94 83 PRO A O 1
ATOM 660 N N . LEU A 1 84 ? 1.202 -10.936 17.478 1.00 83.31 84 LEU A N 1
ATOM 661 C CA . LEU A 1 84 ? 2.252 -10.225 18.211 1.00 83.31 84 LEU A CA 1
ATOM 662 C C . LEU A 1 84 ? 1.711 -9.384 19.374 1.00 83.31 84 LEU A C 1
ATOM 664 O O . LEU A 1 84 ? 2.513 -8.782 20.088 1.00 83.31 84 LEU A O 1
ATOM 668 N N . GLY A 1 85 ? 0.387 -9.308 19.558 1.00 76.81 85 GLY A N 1
ATOM 669 C CA . GLY A 1 85 ? -0.232 -8.542 20.645 1.00 76.81 85 GLY A CA 1
ATOM 670 C C . GLY A 1 85 ? 0.083 -7.040 20.617 1.00 76.81 85 GLY A C 1
ATOM 671 O O . GLY A 1 85 ? 0.170 -6.413 21.669 1.00 76.81 85 GLY A O 1
ATOM 672 N N . ARG A 1 86 ? 0.288 -6.454 19.431 1.00 80.38 86 ARG A N 1
ATOM 673 C CA . ARG A 1 86 ? 0.623 -5.031 19.229 1.00 80.38 86 ARG A CA 1
ATOM 674 C C . ARG A 1 86 ? -0.583 -4.195 18.793 1.00 80.38 86 ARG A C 1
ATOM 676 O O . ARG A 1 86 ? -0.406 -3.111 18.241 1.00 80.38 86 ARG A O 1
ATOM 683 N N . SER A 1 87 ? -1.796 -4.702 19.016 1.00 83.06 87 SER A N 1
ATOM 684 C CA . SER A 1 87 ? -3.054 -4.052 18.625 1.00 83.06 87 SER A CA 1
ATOM 685 C C . SER A 1 87 ? -3.147 -3.757 17.120 1.00 83.06 87 SER A C 1
ATOM 687 O O . SER A 1 87 ? -3.694 -2.732 16.707 1.00 83.06 87 SER A O 1
ATOM 689 N N . ARG A 1 88 ? -2.584 -4.632 16.279 1.00 88.88 88 ARG A N 1
ATOM 690 C CA . ARG A 1 88 ? -2.674 -4.499 14.820 1.00 88.88 88 ARG A CA 1
ATOM 691 C C . ARG A 1 88 ? -3.989 -5.067 14.298 1.00 88.88 88 ARG A C 1
ATOM 693 O O . ARG A 1 88 ? -4.511 -6.031 14.848 1.00 88.88 88 ARG A O 1
ATOM 700 N N . LEU A 1 89 ? -4.480 -4.494 13.207 1.00 90.81 89 LEU A N 1
ATOM 701 C CA . LEU A 1 89 ? -5.640 -5.001 12.476 1.00 90.81 89 LEU A CA 1
ATOM 702 C C . LEU A 1 89 ? -5.201 -5.454 11.093 1.00 90.81 89 LEU A C 1
ATOM 704 O O . LEU A 1 89 ? -4.430 -4.763 10.428 1.00 90.81 89 LEU A O 1
ATOM 708 N N . PHE A 1 90 ? -5.699 -6.599 10.651 1.00 92.25 90 PHE A N 1
ATOM 709 C CA . PHE A 1 90 ? -5.553 -7.025 9.273 1.00 92.25 90 PHE A CA 1
ATOM 710 C C . PHE A 1 90 ? -6.685 -6.393 8.471 1.00 92.25 90 PHE A C 1
ATOM 712 O O . PHE A 1 90 ? -7.858 -6.684 8.708 1.00 92.25 90 PHE A O 1
ATOM 719 N N . VAL A 1 91 ? -6.345 -5.477 7.569 1.00 91.81 91 VAL A N 1
ATOM 720 C CA . VAL A 1 91 ? -7.316 -4.620 6.882 1.00 91.81 91 VAL A CA 1
ATOM 721 C C . VAL A 1 91 ? -7.143 -4.698 5.374 1.00 91.81 91 VAL A C 1
ATOM 723 O O . VAL A 1 91 ? -6.030 -4.846 4.866 1.00 91.81 91 VAL A O 1
ATOM 726 N N . ARG A 1 92 ? -8.250 -4.558 4.650 1.00 92.69 92 ARG A N 1
ATOM 727 C CA . ARG A 1 92 ? -8.262 -4.390 3.196 1.00 92.69 92 ARG A CA 1
ATOM 728 C C . ARG A 1 92 ? -8.528 -2.931 2.860 1.00 92.69 92 ARG A C 1
ATOM 730 O O . ARG A 1 92 ? -9.508 -2.379 3.352 1.00 92.69 92 ARG A O 1
ATOM 737 N N . VAL A 1 93 ? -7.690 -2.331 2.014 1.00 89.50 93 VAL A N 1
ATOM 738 C CA . VAL A 1 93 ? -7.815 -0.932 1.571 1.00 89.50 93 VAL A CA 1
ATOM 739 C C . VAL A 1 93 ? -8.013 -0.911 0.046 1.00 89.50 93 VAL A C 1
ATOM 741 O O . VAL A 1 93 ? -7.026 -0.842 -0.692 1.00 89.50 93 VAL A O 1
ATOM 744 N N . PRO A 1 94 ? -9.262 -0.957 -0.460 1.00 85.94 94 PRO A N 1
ATOM 745 C CA . PRO A 1 94 ? -9.534 -1.082 -1.896 1.00 85.94 94 PRO A CA 1
ATOM 746 C C . PRO A 1 94 ? -8.882 0.015 -2.744 1.00 85.94 94 PRO A C 1
ATOM 748 O O . PRO A 1 94 ? -8.339 -0.261 -3.811 1.00 85.94 94 PRO A O 1
ATOM 751 N N . ASP A 1 95 ? -8.854 1.246 -2.229 1.00 80.94 95 ASP A N 1
ATOM 752 C CA . ASP A 1 95 ? -8.311 2.416 -2.932 1.00 80.94 95 ASP A CA 1
ATOM 753 C C . ASP A 1 95 ? -6.777 2.392 -3.100 1.00 80.94 95 ASP A C 1
ATOM 755 O O . ASP A 1 95 ? -6.220 3.174 -3.877 1.00 80.94 95 ASP A O 1
ATOM 759 N N . VAL A 1 96 ? -6.072 1.534 -2.350 1.00 77.69 96 VAL A N 1
ATOM 760 C CA . VAL A 1 96 ? -4.600 1.510 -2.298 1.00 77.69 96 VAL A CA 1
ATOM 761 C C . VAL A 1 96 ? -4.026 0.169 -2.725 1.00 77.69 96 VAL A C 1
ATOM 763 O O . VAL A 1 96 ? -3.157 0.147 -3.596 1.00 77.69 96 VAL A O 1
ATOM 766 N N . SER A 1 97 ? -4.502 -0.922 -2.128 1.00 75.56 97 SER A N 1
ATOM 767 C CA . SER A 1 97 ? -3.990 -2.281 -2.332 1.00 75.56 97 SER A CA 1
ATOM 768 C C . SER A 1 97 ? -4.975 -3.192 -3.076 1.00 75.56 97 SER A C 1
ATOM 770 O O . SER A 1 97 ? -4.675 -4.362 -3.311 1.00 75.56 97 SER A O 1
ATOM 772 N N . GLY A 1 98 ? -6.144 -2.677 -3.480 1.00 80.25 98 GLY A N 1
ATOM 773 C CA . GLY A 1 98 ? -7.179 -3.466 -4.146 1.00 80.25 98 GLY A CA 1
ATOM 774 C C . GLY A 1 98 ? -7.695 -4.585 -3.238 1.00 80.25 98 GLY A C 1
ATOM 775 O O . GLY A 1 98 ? -8.268 -4.323 -2.181 1.00 80.25 98 GLY A O 1
ATOM 776 N N . ASP A 1 99 ? -7.478 -5.837 -3.645 1.00 81.62 99 ASP A N 1
ATOM 777 C CA . ASP A 1 99 ? -7.887 -7.020 -2.876 1.00 81.62 99 ASP A CA 1
ATOM 778 C C . ASP A 1 99 ? -6.844 -7.505 -1.862 1.00 81.62 99 ASP A C 1
ATOM 780 O O . ASP A 1 99 ? -7.155 -8.339 -1.003 1.00 81.62 99 ASP A O 1
ATOM 784 N N . GLU A 1 100 ? -5.618 -6.982 -1.918 1.00 85.50 100 GLU A N 1
ATOM 785 C CA . GLU A 1 100 ? -4.573 -7.363 -0.976 1.00 85.50 100 GLU A CA 1
ATOM 786 C C . GLU A 1 100 ? -4.835 -6.739 0.401 1.00 85.50 100 GLU A C 1
ATOM 788 O O . GLU A 1 100 ? -5.165 -5.555 0.538 1.00 85.50 100 GLU A O 1
ATOM 793 N N . SER A 1 101 ? -4.714 -7.571 1.434 1.00 88.88 101 SER A N 1
ATOM 794 C CA . SER A 1 101 ? -4.932 -7.189 2.828 1.00 88.88 101 SER A CA 1
ATOM 795 C C . SER A 1 101 ? -3.591 -7.080 3.551 1.00 88.88 101 SER A C 1
ATOM 797 O O . SER A 1 101 ? -2.684 -7.878 3.322 1.00 88.88 101 SER A O 1
ATOM 799 N N . VAL A 1 102 ? -3.466 -6.089 4.428 1.00 90.19 102 VAL A N 1
ATOM 800 C CA . VAL A 1 102 ? -2.207 -5.700 5.072 1.00 90.19 102 VAL A CA 1
ATOM 801 C C . VAL A 1 102 ? -2.422 -5.458 6.564 1.00 90.19 102 VAL A C 1
ATOM 803 O O . VAL A 1 102 ? -3.508 -5.085 7.007 1.00 90.19 102 VAL A O 1
ATOM 806 N N . TRP A 1 103 ? -1.382 -5.687 7.365 1.00 91.31 103 TRP A N 1
ATOM 807 C CA . TRP A 1 103 ? -1.410 -5.399 8.797 1.00 91.31 103 TRP A CA 1
ATOM 808 C C . TRP A 1 103 ? -1.217 -3.907 9.058 1.00 91.31 103 TRP A C 1
ATOM 810 O O . TRP A 1 103 ? -0.129 -3.377 8.842 1.00 91.31 103 TRP A O 1
ATOM 820 N N . ALA A 1 104 ? -2.248 -3.255 9.586 1.00 91.25 104 ALA A N 1
ATOM 821 C CA . ALA A 1 104 ? -2.204 -1.872 10.034 1.00 91.25 104 ALA A CA 1
ATOM 822 C C . ALA A 1 104 ? -1.871 -1.782 11.526 1.00 91.25 104 ALA A C 1
ATOM 824 O O . ALA A 1 104 ? -2.495 -2.445 12.360 1.00 91.25 104 ALA A O 1
ATOM 825 N N . ALA A 1 105 ? -0.901 -0.937 11.874 1.00 90.12 105 ALA A N 1
ATOM 826 C CA . ALA A 1 105 ? -0.583 -0.618 13.264 1.00 90.12 105 ALA A CA 1
ATOM 827 C C . ALA A 1 105 ? -1.647 0.297 13.886 1.00 90.12 105 ALA A C 1
ATOM 829 O O . ALA A 1 105 ? -2.282 1.075 13.183 1.00 90.12 105 ALA A O 1
ATOM 830 N N . ALA A 1 106 ? -1.844 0.225 15.200 1.00 88.06 106 ALA A N 1
ATOM 831 C CA . ALA A 1 106 ? -2.747 1.135 15.900 1.00 88.06 106 ALA A CA 1
ATOM 832 C C . ALA A 1 106 ? -2.125 2.526 16.092 1.00 88.06 106 ALA A C 1
ATOM 834 O O . ALA A 1 106 ? -1.048 2.636 16.677 1.00 88.06 106 ALA A O 1
ATOM 835 N N . CYS A 1 107 ? -2.845 3.588 15.710 1.00 85.25 107 CYS A N 1
ATOM 836 C CA . CYS A 1 107 ? -2.580 4.967 16.151 1.00 85.25 107 CYS A CA 1
ATOM 837 C C . CYS A 1 107 ? -3.410 5.309 17.397 1.00 85.25 107 CYS A C 1
ATOM 839 O O . CYS A 1 107 ? -4.111 6.318 17.451 1.00 85.25 107 CYS A O 1
ATOM 841 N N . LEU A 1 108 ? -3.399 4.424 18.388 1.00 75.19 108 LEU A N 1
ATOM 842 C CA . LEU A 1 108 ? -4.220 4.586 19.582 1.00 75.19 108 LEU A CA 1
ATOM 843 C C . LEU A 1 108 ? -3.417 5.217 20.721 1.00 75.19 108 LEU A C 1
ATOM 845 O O . LEU A 1 108 ? -2.207 4.987 20.822 1.00 75.19 108 LEU A O 1
ATOM 849 N N . PRO A 1 109 ? -4.068 5.985 21.612 1.00 67.62 109 PRO A N 1
ATOM 850 C CA . PRO A 1 109 ? -3.413 6.477 22.812 1.00 67.62 109 PRO A CA 1
ATOM 851 C C . PRO A 1 109 ? -2.857 5.308 23.634 1.00 67.62 109 PRO A C 1
ATOM 853 O O . PRO A 1 109 ? -3.487 4.260 23.777 1.00 67.62 109 PRO A O 1
ATOM 856 N N . ALA A 1 110 ? -1.677 5.515 24.224 1.00 61.53 110 ALA A N 1
ATOM 857 C CA . ALA A 1 110 ? -1.023 4.527 25.086 1.00 61.53 110 ALA A CA 1
ATOM 858 C C . ALA A 1 110 ? -1.853 4.172 26.337 1.00 61.53 110 ALA A C 1
ATOM 860 O O . ALA A 1 110 ? -1.596 3.160 26.987 1.00 61.53 110 ALA A O 1
ATOM 861 N N . THR A 1 111 ? -2.852 4.997 26.666 1.00 51.09 111 THR A N 1
ATOM 862 C CA . THR A 1 111 ? -3.654 4.895 27.882 1.00 51.09 111 THR A CA 1
ATOM 863 C C . THR A 1 111 ? -5.140 4.974 27.524 1.00 51.09 111 THR A C 1
ATOM 865 O O . THR A 1 111 ? -5.630 6.037 27.149 1.00 51.09 111 THR A O 1
ATOM 868 N N . GLY A 1 112 ? -5.859 3.854 27.634 1.00 56.66 112 GLY A N 1
ATOM 869 C CA . GLY A 1 112 ? -7.303 3.771 27.387 1.00 56.66 112 GLY A CA 1
ATOM 870 C C . GLY A 1 112 ? -7.788 2.343 27.119 1.00 56.66 112 GLY A C 1
ATOM 871 O O . GLY A 1 112 ? -6.994 1.444 26.844 1.00 56.66 112 GLY A O 1
ATOM 872 N N . THR A 1 113 ? -9.105 2.122 27.192 1.00 56.75 113 THR A N 1
ATOM 873 C CA . THR A 1 113 ? -9.752 0.927 26.628 1.00 56.75 113 THR A CA 1
ATOM 874 C C . THR A 1 113 ? -9.740 1.049 25.112 1.00 56.75 113 THR A C 1
ATOM 876 O O . THR A 1 113 ? -10.615 1.684 24.525 1.00 56.75 113 THR A O 1
ATOM 879 N N . ASN A 1 114 ? -8.727 0.465 24.483 1.00 65.19 114 ASN A N 1
ATOM 880 C CA . ASN A 1 114 ? -8.681 0.325 23.037 1.00 65.19 114 ASN A CA 1
ATOM 881 C C . ASN A 1 114 ? -9.748 -0.691 22.625 1.00 65.19 114 ASN A C 1
ATOM 883 O O . ASN A 1 114 ? -9.563 -1.897 22.784 1.00 65.19 114 ASN A O 1
ATOM 887 N N . VAL A 1 115 ? -10.895 -0.192 22.164 1.00 72.38 115 VAL A N 1
ATOM 888 C CA . VAL A 1 115 ? -11.937 -1.037 21.580 1.00 72.38 115 VAL A CA 1
ATOM 889 C C . VAL A 1 115 ? -11.395 -1.539 20.250 1.00 72.38 115 VAL A C 1
ATOM 891 O O . VAL A 1 115 ? -11.125 -0.751 19.348 1.00 72.38 115 VAL A O 1
ATOM 894 N N . VAL A 1 116 ? -11.161 -2.847 20.171 1.00 82.25 116 VAL A N 1
ATOM 895 C CA . VAL A 1 116 ? -10.713 -3.502 18.944 1.00 82.25 116 VAL A CA 1
ATOM 896 C C . VAL A 1 116 ? -11.923 -3.618 18.014 1.00 82.25 116 VAL A C 1
ATOM 898 O O . VAL A 1 116 ? -12.906 -4.251 18.411 1.00 82.25 116 VAL A O 1
ATOM 901 N N . PRO A 1 117 ? -11.877 -3.038 16.803 1.00 86.25 117 PRO A N 1
ATOM 902 C CA . PRO A 1 117 ? -12.961 -3.158 15.838 1.00 86.25 117 PRO A CA 1
ATOM 903 C C . PRO A 1 117 ? -13.275 -4.621 15.495 1.00 86.25 117 PRO A C 1
ATOM 905 O O . PRO A 1 117 ? -12.391 -5.489 15.469 1.00 86.25 117 PRO A O 1
ATOM 908 N N . ALA A 1 118 ? -14.551 -4.900 15.229 1.00 88.69 118 ALA A N 1
ATOM 909 C CA . ALA A 1 118 ? -14.996 -6.224 14.810 1.00 88.69 118 ALA A CA 1
ATOM 910 C C . ALA A 1 118 ? -14.551 -6.537 13.371 1.00 88.69 118 ALA A C 1
ATOM 912 O O . ALA A 1 118 ? -14.350 -5.642 12.551 1.00 88.69 118 ALA A O 1
ATOM 913 N N . ILE A 1 119 ? -14.438 -7.825 13.044 1.00 92.69 119 ILE A N 1
ATOM 914 C CA . ILE A 1 119 ? -14.223 -8.269 11.662 1.00 92.69 119 ILE A CA 1
ATOM 915 C C . ILE A 1 119 ? -15.410 -7.806 10.803 1.00 92.69 119 ILE A C 1
ATOM 917 O O . ILE A 1 119 ? -16.565 -7.985 11.185 1.00 92.69 119 ILE A O 1
ATOM 921 N N . GLY A 1 120 ? -15.118 -7.205 9.652 1.00 90.56 120 GLY A N 1
ATOM 922 C CA . GLY A 1 120 ? -16.090 -6.595 8.745 1.00 90.56 120 GLY A CA 1
ATOM 923 C C . GLY A 1 120 ? -16.422 -5.132 9.049 1.00 90.56 120 GLY A C 1
ATOM 924 O O . GLY A 1 120 ? -17.132 -4.518 8.258 1.00 90.56 120 GLY A O 1
ATOM 925 N N . ALA A 1 121 ? -15.919 -4.559 10.148 1.00 90.31 121 ALA A N 1
ATOM 926 C CA . ALA A 1 121 ? -16.106 -3.142 10.442 1.00 90.31 121 ALA A CA 1
ATOM 927 C C . ALA A 1 121 ? -15.290 -2.258 9.488 1.00 90.31 121 ALA A C 1
ATOM 929 O O . ALA A 1 121 ? -14.203 -2.637 9.035 1.00 90.31 121 ALA A O 1
ATOM 930 N N . ASP A 1 122 ? -15.804 -1.056 9.232 1.00 91.19 122 ASP A N 1
ATOM 931 C CA . ASP A 1 122 ? -15.086 -0.034 8.485 1.00 91.19 122 ASP A CA 1
ATOM 932 C C . ASP A 1 122 ? -14.196 0.782 9.420 1.00 91.19 122 ASP A C 1
ATOM 934 O O . ASP A 1 122 ? -14.629 1.305 10.447 1.00 91.19 122 ASP A O 1
ATOM 938 N N . VAL A 1 123 ? -12.935 0.933 9.038 1.00 91.12 123 VAL A N 1
ATOM 939 C CA . VAL A 1 123 ? -11.922 1.686 9.773 1.00 91.12 123 VAL A CA 1
ATOM 940 C C . VAL A 1 123 ? -11.238 2.684 8.849 1.00 91.12 123 VAL A C 1
ATOM 942 O O . VAL A 1 123 ? -11.143 2.493 7.635 1.00 91.12 123 VAL A O 1
ATOM 945 N N . TRP A 1 124 ? -10.741 3.766 9.433 1.00 91.31 124 TRP A N 1
ATOM 946 C CA . TRP A 1 124 ? -9.932 4.749 8.722 1.00 91.31 124 TRP A CA 1
ATOM 947 C C . TRP A 1 124 ? -8.450 4.429 8.885 1.00 91.31 124 TRP A C 1
ATOM 949 O O . TRP A 1 124 ? -7.972 4.235 10.003 1.00 91.31 124 TRP A O 1
ATOM 959 N N . VAL A 1 125 ? -7.720 4.397 7.771 1.00 91.88 125 VAL A N 1
ATOM 960 C CA . VAL A 1 125 ? -6.296 4.047 7.714 1.00 91.88 125 VAL A CA 1
ATOM 961 C C . VAL A 1 125 ? -5.512 5.157 7.024 1.00 91.88 125 VAL A C 1
ATOM 963 O O . VAL A 1 125 ? -5.921 5.669 5.986 1.00 91.88 125 VAL A O 1
ATOM 966 N N . ALA A 1 126 ? -4.370 5.518 7.596 1.00 91.38 126 ALA A N 1
ATOM 967 C CA . ALA A 1 126 ? -3.366 6.383 6.989 1.00 91.38 126 ALA A CA 1
ATOM 968 C C . ALA A 1 126 ? -2.068 5.598 6.756 1.00 91.38 126 ALA A C 1
ATOM 970 O O . ALA A 1 126 ? -1.903 4.494 7.267 1.00 91.38 126 ALA A O 1
ATOM 971 N N . PHE A 1 127 ? -1.135 6.170 5.999 1.00 89.81 127 PHE A N 1
ATOM 972 C CA . PHE A 1 127 ? 0.125 5.517 5.637 1.00 89.81 127 PHE A CA 1
ATOM 973 C C . PHE A 1 127 ? 1.322 6.317 6.159 1.00 89.81 127 PHE A C 1
ATOM 975 O O . PHE A 1 127 ? 1.436 7.518 5.885 1.00 89.81 127 PHE A O 1
ATOM 982 N N . GLU A 1 128 ? 2.226 5.676 6.909 1.00 86.06 128 GLU A N 1
ATOM 983 C CA . GLU A 1 128 ? 3.430 6.334 7.439 1.00 86.06 128 GLU A CA 1
ATOM 984 C C . GLU A 1 128 ? 4.287 6.865 6.288 1.00 86.06 128 GLU A C 1
ATOM 986 O O . GLU A 1 128 ? 4.689 6.114 5.408 1.00 86.06 128 GLU A O 1
ATOM 991 N N . ALA A 1 129 ? 4.560 8.174 6.274 1.00 82.19 129 ALA A N 1
ATOM 992 C CA . ALA A 1 129 ? 5.291 8.843 5.190 1.00 82.19 129 ALA A CA 1
ATOM 993 C C . ALA A 1 129 ? 4.711 8.608 3.770 1.00 82.19 129 ALA A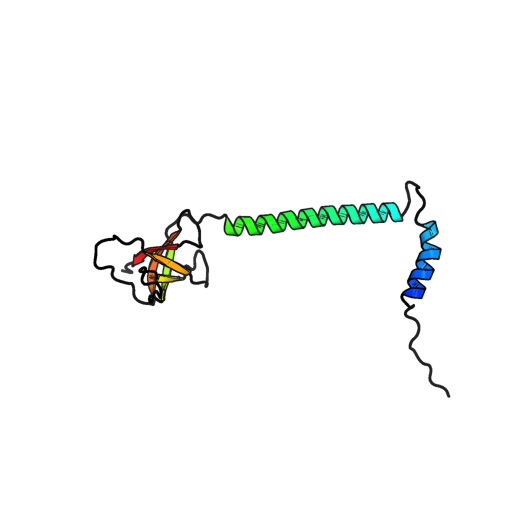 C 1
ATOM 995 O O . ALA A 1 129 ? 5.398 8.853 2.775 1.00 82.19 129 ALA A O 1
ATOM 996 N N . GLY A 1 130 ? 3.444 8.179 3.673 1.00 78.50 130 GLY A N 1
ATOM 997 C CA . GLY A 1 130 ? 2.789 7.797 2.421 1.00 78.50 130 GLY A CA 1
ATOM 998 C C . GLY A 1 130 ? 3.187 6.415 1.889 1.00 78.50 130 GLY A C 1
ATOM 999 O O . GLY A 1 130 ? 2.915 6.121 0.727 1.00 78.50 130 GLY A O 1
ATOM 1000 N N . ASP A 1 131 ? 3.835 5.579 2.696 1.00 81.25 131 ASP A N 1
ATOM 1001 C CA . ASP A 1 131 ? 4.239 4.223 2.330 1.00 81.25 131 ASP A CA 1
ATOM 1002 C C . ASP A 1 131 ? 3.069 3.238 2.489 1.00 81.25 131 ASP A C 1
ATOM 1004 O O . ASP A 1 131 ? 2.617 2.962 3.602 1.00 81.25 131 ASP A O 1
ATOM 1008 N N . ALA A 1 132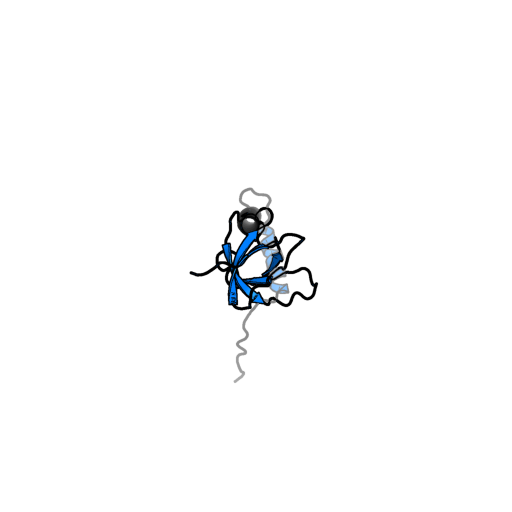 ? 2.596 2.679 1.370 1.00 81.00 132 ALA A N 1
ATOM 1009 C CA . ALA A 1 132 ? 1.499 1.709 1.341 1.00 81.00 132 ALA A CA 1
ATOM 1010 C C . ALA A 1 132 ? 1.790 0.433 2.156 1.00 81.00 132 ALA A C 1
ATOM 1012 O O . ALA A 1 132 ? 0.861 -0.241 2.601 1.00 81.00 132 ALA A O 1
ATOM 1013 N N . THR A 1 133 ? 3.068 0.116 2.389 1.00 83.44 133 THR A N 1
ATOM 1014 C CA . THR A 1 133 ? 3.497 -1.043 3.186 1.00 83.44 133 THR A CA 1
ATOM 1015 C C . THR A 1 133 ? 3.443 -0.786 4.694 1.00 83.44 133 THR A C 1
ATOM 1017 O O . THR A 1 133 ? 3.553 -1.727 5.483 1.00 83.44 133 THR A O 1
ATOM 1020 N N . ARG A 1 134 ? 3.232 0.472 5.111 1.00 86.19 134 ARG A N 1
ATOM 1021 C CA . ARG A 1 134 ? 3.194 0.899 6.518 1.00 86.19 134 ARG A CA 1
ATOM 1022 C C . ARG A 1 134 ? 1.868 1.585 6.878 1.00 86.19 134 ARG A C 1
ATOM 1024 O O . ARG A 1 134 ? 1.854 2.775 7.211 1.00 86.19 134 ARG A O 1
ATOM 1031 N N . PRO A 1 135 ? 0.737 0.863 6.811 1.00 90.12 135 PRO A N 1
ATOM 1032 C CA . PRO A 1 135 ? -0.551 1.406 7.206 1.00 90.12 135 PRO A CA 1
ATOM 1033 C C . PRO A 1 135 ? -0.678 1.528 8.728 1.00 90.12 135 PRO A C 1
ATOM 1035 O O . PRO A 1 135 ? -0.190 0.697 9.499 1.00 90.12 135 PRO A O 1
ATOM 1038 N N . VAL A 1 136 ? -1.413 2.547 9.155 1.00 91.25 136 VAL A N 1
ATOM 1039 C CA . VAL A 1 136 ? -1.764 2.816 10.545 1.00 91.25 136 VAL A CA 1
ATOM 1040 C C . VAL A 1 136 ? -3.251 3.136 10.609 1.00 91.25 136 VAL A C 1
ATOM 1042 O O . VAL A 1 136 ? -3.726 4.051 9.938 1.00 91.25 136 VAL A O 1
ATOM 1045 N N . TRP A 1 137 ? -4.005 2.379 11.399 1.00 91.12 137 TRP A N 1
ATOM 1046 C CA . TRP A 1 137 ? -5.427 2.622 11.590 1.00 91.12 137 TRP A CA 1
ATOM 1047 C C . TRP A 1 137 ? -5.648 3.675 12.682 1.00 91.12 137 TRP A C 1
ATOM 1049 O O . TRP A 1 137 ? -4.987 3.674 13.723 1.00 91.12 137 TRP A O 1
ATOM 1059 N N . LEU A 1 138 ? -6.558 4.607 12.406 1.00 88.38 138 LEU A N 1
ATOM 1060 C CA . LEU A 1 138 ? -6.829 5.790 13.225 1.00 88.38 138 LEU A CA 1
ATOM 1061 C C . LEU A 1 138 ? -8.033 5.585 14.148 1.00 88.38 138 LEU A C 1
ATOM 1063 O O . LEU A 1 138 ? -8.064 6.102 15.260 1.00 88.38 138 LEU A O 1
ATOM 1067 N N . GLY A 1 139 ? -9.034 4.843 13.675 1.00 84.50 139 GLY A N 1
ATOM 1068 C CA . GLY A 1 139 ? -10.264 4.585 14.409 1.00 84.50 139 GLY A CA 1
ATOM 1069 C C . GLY A 1 139 ? -11.329 3.927 13.542 1.00 84.50 139 GLY A C 1
ATOM 1070 O O . GLY A 1 139 ? -11.195 3.845 12.318 1.00 84.50 139 GLY A O 1
ATOM 1071 N N . GLU A 1 140 ? -12.386 3.458 14.194 1.00 83.19 140 GLU A N 1
ATOM 1072 C CA . GLU A 1 140 ? -13.571 2.918 13.533 1.00 83.19 140 GLU A CA 1
ATOM 1073 C C . GLU A 1 140 ? -14.379 4.053 12.890 1.00 83.19 140 GLU A C 1
ATOM 1075 O O . GLU A 1 140 ? -14.614 5.104 13.495 1.00 83.19 140 GLU A O 1
ATOM 1080 N N . GLY A 1 141 ? -14.766 3.870 11.630 1.00 70.69 141 GLY A N 1
ATOM 1081 C CA . GLY A 1 141 ? -15.658 4.781 10.935 1.00 70.69 141 GLY A CA 1
ATOM 1082 C C . GLY A 1 141 ? -17.087 4.483 11.359 1.00 70.69 141 GLY A C 1
ATOM 1083 O O . GLY A 1 141 ? -17.651 3.478 10.946 1.00 70.69 141 GLY A O 1
ATOM 1084 N N . VAL A 1 142 ? -17.690 5.359 12.163 1.00 58.59 142 VAL A N 1
ATOM 1085 C CA . VAL A 1 142 ? -19.112 5.236 12.502 1.00 58.59 142 VAL A CA 1
ATOM 1086 C C . VAL A 1 142 ? -19.927 5.469 11.228 1.00 58.59 142 VAL A C 1
ATOM 1088 O O . VAL A 1 142 ? -20.071 6.602 10.767 1.00 58.59 142 VAL A O 1
ATOM 1091 N N . SER A 1 143 ? -20.439 4.395 10.632 1.00 55.44 143 SER A N 1
ATOM 1092 C CA . SER A 1 143 ? -21.505 4.482 9.638 1.00 55.44 143 SER A CA 1
ATOM 1093 C C . SER A 1 143 ? -22.792 4.869 10.367 1.00 55.44 143 SER A C 1
ATOM 1095 O O . SER A 1 143 ? -23.328 4.060 11.125 1.00 55.44 143 SER A O 1
ATOM 1097 N N . ALA A 1 144 ? -23.212 6.124 10.196 1.00 38.91 144 ALA A N 1
ATOM 1098 C CA . ALA A 1 144 ? -24.488 6.648 10.682 1.00 38.91 144 ALA A CA 1
ATOM 1099 C C . ALA A 1 144 ? -25.687 6.010 9.965 1.00 38.91 144 ALA A C 1
ATOM 1101 O O . ALA A 1 144 ? -25.536 5.659 8.771 1.00 38.91 144 ALA A O 1
#